Protein AF-A0A2V6IX51-F1 (afdb_monomer)

Radius of gyration: 11.41 Å; Cα contacts (8 Å, |Δi|>4): 41; chains: 1; bounding box: 28×31×25 Å

Solvent-accessible surface area (backbone atoms only — not comparable to full-atom values): 3203 Å² total; per-residue (Å²): 130,82,84,76,75,78,79,82,71,93,72,54,70,70,56,53,49,51,50,15,57,75,68,74,33,35,72,41,76,77,33,82,85,43,91,73,59,43,65,45,74,42,63,62,84,77,73,115

Foldseek 3Di:
DDDPPPCPDDDDPVVLCVVLVVVVWDWAFDAVPDVVTDIDTHHVVVVD

Structure (mmCIF, N/CA/C/O backbone):
data_AF-A0A2V6IX51-F1
#
_entry.id   AF-A0A2V6IX51-F1
#
loop_
_atom_site.group_PDB
_atom_site.id
_atom_site.type_symbol
_atom_site.label_atom_id
_atom_site.label_alt_id
_atom_site.label_comp_id
_atom_site.label_asym_id
_atom_site.label_entity_id
_atom_site.label_seq_id
_atom_site.pdbx_PDB_ins_code
_atom_site.Cartn_x
_atom_site.Cartn_y
_atom_site.Cartn_z
_atom_site.occupancy
_atom_site.B_iso_or_equiv
_atom_site.auth_seq_id
_atom_site.auth_comp_id
_atom_site.auth_asym_id
_atom_site.auth_atom_id
_atom_site.pdbx_PDB_model_num
ATOM 1 N N . MET A 1 1 ? 2.657 24.234 -3.875 1.00 41.25 1 MET A N 1
ATOM 2 C CA . MET A 1 1 ? 3.730 23.299 -3.474 1.00 41.25 1 MET A CA 1
ATOM 3 C C . MET A 1 1 ? 3.216 21.895 -3.718 1.00 41.25 1 MET A C 1
ATOM 5 O O . MET A 1 1 ? 2.096 21.616 -3.313 1.00 41.25 1 MET A O 1
ATOM 9 N N . GLY A 1 2 ? 3.949 21.093 -4.491 1.00 47.44 2 GLY A N 1
ATOM 10 C CA . GLY A 1 2 ? 3.475 19.804 -4.994 1.00 47.44 2 GLY A CA 1
ATOM 11 C C . GLY A 1 2 ? 3.181 18.820 -3.868 1.00 47.44 2 GLY A C 1
ATOM 12 O O . GLY A 1 2 ? 3.984 18.654 -2.957 1.00 47.44 2 GLY A O 1
ATOM 13 N N . SER A 1 3 ? 2.018 18.184 -3.941 1.00 44.62 3 SER A N 1
ATOM 14 C CA . SER A 1 3 ? 1.643 17.024 -3.143 1.00 44.62 3 SER A CA 1
ATOM 15 C C . SER A 1 3 ? 2.629 15.891 -3.421 1.00 44.62 3 SER A C 1
ATOM 17 O O . SER A 1 3 ? 2.482 15.164 -4.407 1.00 44.62 3 SER A O 1
ATOM 19 N N . THR A 1 4 ? 3.662 15.774 -2.588 1.00 50.91 4 THR A N 1
ATOM 20 C CA . THR A 1 4 ? 4.613 14.666 -2.629 1.00 50.91 4 THR A CA 1
ATOM 21 C C . THR A 1 4 ? 3.838 13.393 -2.331 1.00 50.91 4 THR A C 1
ATOM 23 O O . THR A 1 4 ? 3.578 13.056 -1.181 1.00 50.91 4 THR A O 1
ATOM 26 N N . SER A 1 5 ? 3.413 12.707 -3.388 1.00 60.84 5 SER A N 1
ATOM 27 C CA . SER A 1 5 ? 3.033 11.306 -3.291 1.00 60.84 5 SER A CA 1
ATOM 28 C C . SER A 1 5 ? 4.295 10.587 -2.826 1.00 60.84 5 SER A C 1
ATOM 30 O O . SER A 1 5 ? 5.235 10.443 -3.605 1.00 60.84 5 SER A O 1
ATOM 32 N N . GLU A 1 6 ? 4.382 10.283 -1.530 1.00 70.94 6 GLU A N 1
ATOM 33 C CA . GLU A 1 6 ? 5.567 9.680 -0.923 1.00 70.94 6 GLU A CA 1
ATOM 34 C C . GLU A 1 6 ? 5.805 8.323 -1.592 1.00 70.94 6 GLU A C 1
ATOM 36 O O . GLU A 1 6 ? 5.059 7.364 -1.388 1.00 70.94 6 GLU A O 1
ATOM 41 N N . GLN A 1 7 ? 6.815 8.254 -2.460 1.00 75.25 7 GLN A N 1
ATOM 42 C CA . GLN A 1 7 ? 7.180 7.011 -3.117 1.00 75.25 7 GLN A CA 1
ATOM 43 C C . GLN A 1 7 ? 7.937 6.147 -2.110 1.00 75.25 7 GLN A C 1
ATOM 45 O O . GLN A 1 7 ? 9.131 6.320 -1.886 1.00 75.25 7 GLN A O 1
ATOM 50 N N . LEU A 1 8 ? 7.219 5.199 -1.517 1.00 79.88 8 LEU A N 1
ATOM 51 C CA . LEU A 1 8 ? 7.728 4.282 -0.498 1.00 79.88 8 LEU A CA 1
ATOM 52 C C . LEU A 1 8 ? 8.7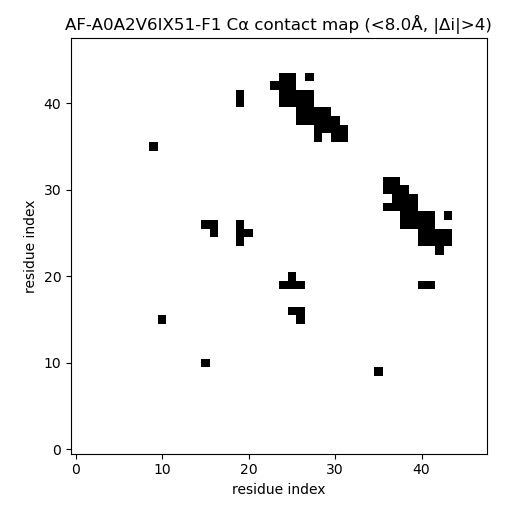42 3.249 -1.030 1.00 79.88 8 LEU A C 1
ATOM 54 O O . LEU A 1 8 ? 9.378 2.553 -0.242 1.00 79.88 8 LEU A O 1
ATOM 58 N N . GLY A 1 9 ? 8.902 3.159 -2.354 1.00 86.56 9 GLY A N 1
ATOM 59 C CA . GLY A 1 9 ? 9.792 2.203 -3.010 1.00 86.56 9 GLY A CA 1
ATOM 60 C C . GLY A 1 9 ? 9.264 0.766 -2.984 1.00 86.56 9 GLY A C 1
ATOM 61 O O . GLY A 1 9 ? 8.106 0.511 -2.656 1.00 86.56 9 GLY A O 1
ATOM 62 N N . VAL A 1 10 ? 10.123 -0.181 -3.371 1.00 91.06 10 VAL A N 1
ATOM 63 C CA . VAL A 1 10 ? 9.809 -1.616 -3.335 1.00 91.06 10 VAL A CA 1
ATOM 64 C C . VAL A 1 10 ? 10.054 -2.133 -1.921 1.00 91.06 10 VAL A C 1
ATOM 66 O O . VAL A 1 10 ? 11.167 -2.047 -1.408 1.00 91.06 10 VAL A O 1
ATOM 69 N N . MET A 1 11 ? 9.020 -2.694 -1.303 1.00 91.31 11 MET A N 1
ATOM 70 C CA . MET A 1 11 ? 9.086 -3.294 0.030 1.00 91.31 11 MET A CA 1
ATOM 71 C C . MET A 1 11 ? 8.346 -4.628 0.063 1.00 91.31 11 MET A C 1
ATOM 73 O O . MET A 1 11 ? 7.655 -4.994 -0.889 1.00 91.31 11 MET A O 1
A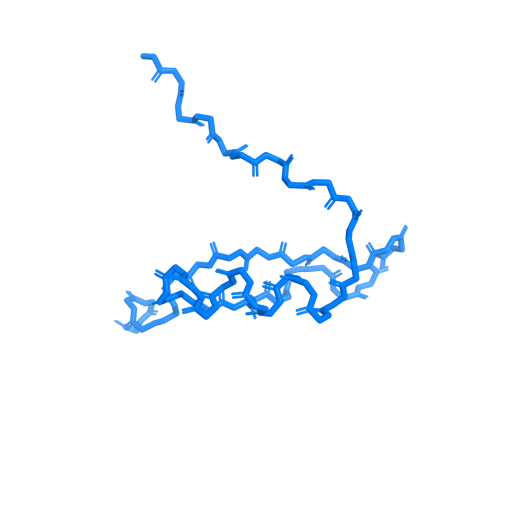TOM 77 N N . ARG A 1 12 ? 8.481 -5.370 1.166 1.00 94.06 12 ARG A N 1
ATOM 78 C CA . ARG A 1 12 ? 7.718 -6.606 1.353 1.00 94.06 12 ARG A CA 1
ATOM 79 C C . ARG A 1 12 ? 6.240 -6.285 1.546 1.00 94.06 12 ARG A C 1
ATOM 81 O O . ARG A 1 12 ? 5.888 -5.302 2.196 1.00 94.06 12 ARG A O 1
ATOM 88 N N . LEU A 1 13 ? 5.380 -7.183 1.069 1.00 91.56 13 LEU A N 1
ATOM 89 C CA . LEU A 1 13 ? 3.930 -7.078 1.240 1.00 91.56 13 LEU A CA 1
ATOM 90 C C . LEU A 1 13 ? 3.530 -6.894 2.715 1.00 91.56 13 LEU A C 1
ATOM 92 O O . LEU A 1 13 ? 2.671 -6.076 3.023 1.00 91.56 13 LEU A O 1
ATOM 96 N N . SER A 1 14 ? 4.193 -7.600 3.636 1.00 94.69 14 SER A N 1
ATOM 97 C CA . SER A 1 14 ? 3.954 -7.480 5.080 1.00 94.69 14 SER A CA 1
ATOM 98 C C . SER A 1 14 ? 4.192 -6.068 5.620 1.00 94.69 14 SER A C 1
ATOM 100 O O . SER A 1 14 ? 3.451 -5.608 6.487 1.00 94.69 14 SER A O 1
ATOM 102 N N . ASP A 1 15 ? 5.213 -5.381 5.110 1.00 94.19 15 ASP A N 1
ATOM 103 C CA . ASP A 1 15 ? 5.572 -4.033 5.553 1.00 94.19 15 ASP A CA 1
ATOM 104 C C . ASP A 1 15 ? 4.591 -3.010 4.979 1.00 94.19 15 ASP A C 1
ATOM 106 O O . ASP A 1 15 ? 4.118 -2.1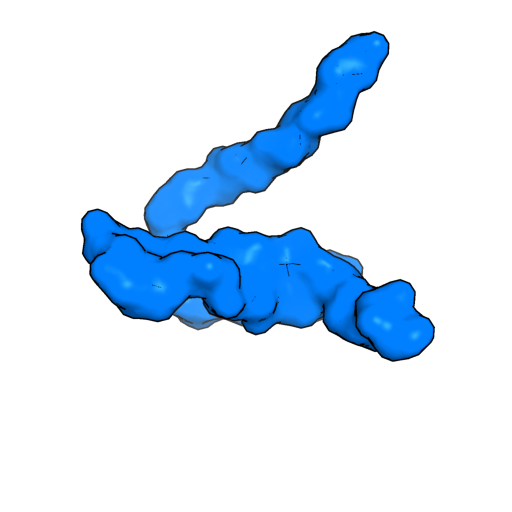33 5.704 1.00 94.19 15 ASP A O 1
ATOM 110 N N . ALA A 1 16 ? 4.204 -3.187 3.712 1.00 92.56 16 ALA A N 1
ATOM 111 C CA . ALA A 1 16 ? 3.178 -2.376 3.064 1.00 92.56 16 ALA A CA 1
ATOM 112 C C . ALA A 1 16 ? 1.822 -2.492 3.783 1.00 92.56 16 ALA A C 1
ATOM 114 O O . ALA A 1 16 ? 1.192 -1.476 4.078 1.00 92.56 16 ALA A O 1
ATOM 115 N N . LEU A 1 17 ? 1.409 -3.715 4.139 1.00 93.44 17 LEU A N 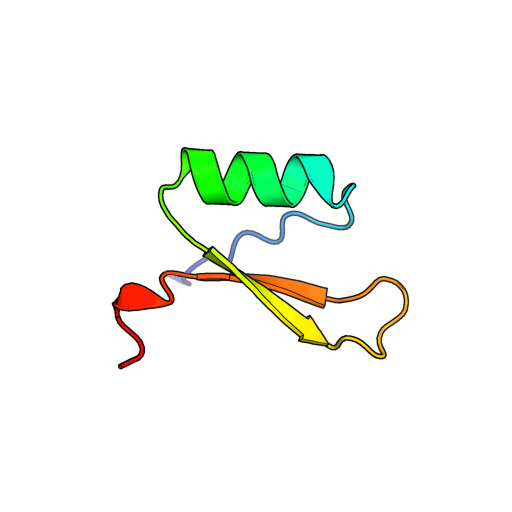1
ATOM 116 C CA . LEU A 1 17 ? 0.185 -3.973 4.905 1.00 93.44 17 LEU A CA 1
ATOM 117 C C . LEU A 1 17 ? 0.236 -3.331 6.293 1.00 93.44 17 LEU A C 1
ATOM 119 O O . LEU A 1 17 ? -0.710 -2.656 6.694 1.00 93.44 17 LEU A O 1
ATOM 123 N N . ARG A 1 18 ? 1.350 -3.489 7.019 1.00 94.94 18 ARG A N 1
ATOM 124 C CA . ARG A 1 18 ? 1.526 -2.861 8.336 1.00 94.94 18 ARG A CA 1
ATOM 125 C C . ARG A 1 18 ? 1.444 -1.340 8.241 1.00 94.94 18 ARG A C 1
ATOM 127 O O . ARG A 1 18 ? 0.843 -0.712 9.112 1.00 94.94 18 ARG A O 1
ATOM 134 N N . LYS A 1 19 ? 2.032 -0.741 7.201 1.00 91.75 19 LYS A N 1
ATOM 135 C CA . LYS A 1 19 ? 2.002 0.712 7.004 1.00 91.75 19 LYS A CA 1
ATOM 136 C C . LYS A 1 19 ? 0.590 1.201 6.683 1.00 91.75 19 LYS A C 1
ATOM 138 O O . LYS A 1 19 ? 0.156 2.164 7.305 1.00 91.75 19 LYS A O 1
ATOM 143 N N . ALA A 1 20 ? -0.149 0.502 5.821 1.00 92.50 20 ALA A N 1
ATOM 144 C CA . ALA A 1 20 ? -1.559 0.796 5.559 1.00 92.50 20 ALA A CA 1
ATOM 145 C C . ALA A 1 20 ? -2.400 0.741 6.850 1.00 92.50 20 ALA A C 1
ATOM 147 O O . ALA A 1 20 ? -3.052 1.723 7.195 1.00 92.50 20 ALA A O 1
ATOM 148 N N . GLN A 1 21 ? -2.261 -0.330 7.643 1.00 92.19 21 GLN A N 1
ATOM 149 C CA . GLN A 1 21 ? -2.948 -0.473 8.935 1.00 92.19 21 GLN A CA 1
ATOM 150 C C . GLN A 1 21 ? -2.585 0.633 9.932 1.00 92.19 21 GLN A C 1
ATOM 152 O O . GLN A 1 21 ? -3.458 1.162 10.611 1.00 92.19 21 GLN A O 1
ATOM 157 N N . THR A 1 22 ? -1.306 1.007 10.007 1.00 92.94 22 THR A N 1
ATOM 158 C CA . THR A 1 22 ? -0.826 2.075 10.902 1.00 92.94 22 THR A CA 1
ATOM 159 C C . THR A 1 22 ? -1.415 3.434 10.520 1.00 92.94 22 THR A C 1
ATOM 161 O O . THR A 1 22 ? -1.663 4.266 11.387 1.00 92.94 22 THR A O 1
ATOM 164 N N . LEU A 1 23 ? -1.653 3.653 9.226 1.00 90.19 23 LEU A N 1
ATOM 165 C CA . LEU A 1 23 ? -2.278 4.864 8.700 1.00 90.19 23 LEU A CA 1
ATO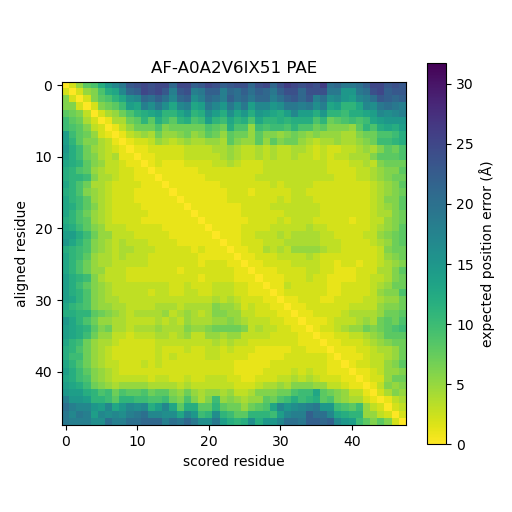M 166 C C . LEU A 1 23 ? -3.815 4.818 8.761 1.00 90.19 23 LEU A C 1
ATOM 168 O O . LEU A 1 23 ? -4.449 5.829 8.476 1.00 90.19 23 LEU A O 1
ATOM 172 N N . GLY A 1 24 ? -4.414 3.676 9.122 1.00 90.69 24 GLY A N 1
ATOM 173 C CA . GLY A 1 24 ? -5.863 3.473 9.058 1.00 90.69 24 GLY A CA 1
ATOM 174 C C . GLY A 1 24 ? -6.408 3.513 7.626 1.00 90.69 24 GLY A C 1
ATOM 175 O O . GLY A 1 24 ? -7.538 3.939 7.415 1.00 90.69 24 GLY A O 1
ATOM 176 N N . LEU A 1 25 ? -5.581 3.126 6.654 1.00 92.00 25 LEU A N 1
ATOM 177 C CA . LEU A 1 25 ? -5.885 3.111 5.225 1.00 92.00 25 LEU A CA 1
ATOM 178 C C . LEU A 1 25 ? -5.816 1.678 4.684 1.00 92.00 25 LEU A C 1
ATOM 180 O O . LEU A 1 25 ? -5.295 0.769 5.335 1.00 92.00 25 LEU A O 1
ATOM 184 N N . ASP A 1 26 ? -6.271 1.496 3.451 1.00 91.62 26 ASP A N 1
ATOM 185 C CA . ASP A 1 26 ? -6.264 0.223 2.743 1.00 91.62 26 ASP A CA 1
ATOM 186 C C . ASP A 1 26 ? -5.091 0.138 1.765 1.00 91.62 26 ASP A C 1
ATOM 188 O O . ASP A 1 26 ? -4.716 1.110 1.107 1.00 91.62 26 ASP A O 1
ATOM 192 N N . LEU A 1 27 ? -4.505 -1.052 1.639 1.00 92.19 27 LEU A N 1
ATOM 193 C CA . LEU A 1 27 ? -3.529 -1.344 0.594 1.00 92.19 27 LEU A CA 1
ATOM 194 C C . LEU A 1 27 ? -4.271 -1.894 -0.628 1.00 92.19 27 LEU A C 1
ATOM 196 O O . LEU A 1 27 ? -4.745 -3.027 -0.608 1.00 92.19 27 LEU A O 1
ATOM 200 N N . VAL A 1 28 ? -4.348 -1.104 -1.695 1.00 91.88 28 VAL A N 1
ATOM 201 C CA . VAL A 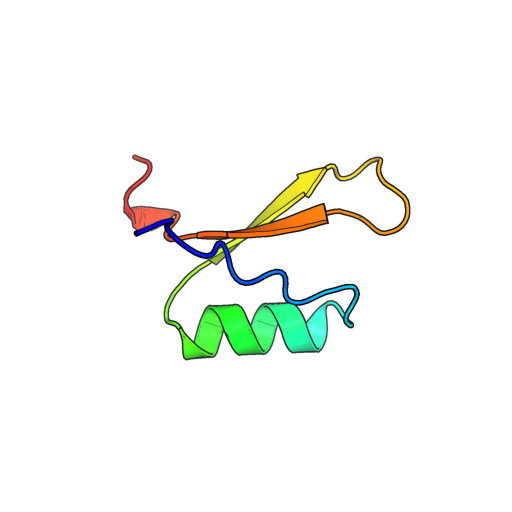1 28 ? -5.016 -1.474 -2.946 1.00 91.88 28 VAL A CA 1
ATOM 202 C C . VAL A 1 28 ? -3.975 -1.784 -4.011 1.00 91.88 28 VAL A C 1
ATOM 204 O O . VAL A 1 28 ? -3.137 -0.948 -4.350 1.00 91.88 28 VAL A O 1
ATOM 207 N N . GLU A 1 29 ? -4.032 -2.989 -4.564 1.00 92.44 29 GLU A N 1
ATOM 208 C CA . GLU A 1 29 ? -3.203 -3.374 -5.701 1.00 92.44 29 GLU A CA 1
ATOM 209 C C . GLU A 1 29 ? -3.735 -2.715 -6.980 1.00 92.44 29 GLU A C 1
ATOM 211 O O . GLU A 1 29 ? -4.893 -2.895 -7.350 1.00 92.44 29 GLU A O 1
ATOM 216 N N . VAL A 1 30 ? -2.901 -1.910 -7.641 1.00 92.38 30 VAL A N 1
ATOM 217 C CA . VAL A 1 30 ? -3.286 -1.142 -8.839 1.00 92.38 30 VAL A CA 1
ATOM 218 C C . VAL A 1 30 ? -2.658 -1.683 -10.120 1.00 92.38 30 VAL A C 1
ATOM 220 O O . VAL A 1 30 ? -3.165 -1.412 -11.204 1.00 92.38 30 VAL A O 1
ATOM 223 N N . ALA A 1 31 ? -1.563 -2.440 -10.012 1.00 93.62 31 ALA A N 1
ATOM 224 C CA . ALA A 1 31 ? -0.942 -3.124 -11.141 1.00 93.62 31 ALA A CA 1
ATOM 225 C C . ALA A 1 31 ? -0.478 -4.536 -10.729 1.00 93.62 31 ALA A C 1
ATOM 227 O O . ALA A 1 31 ? 0.706 -4.713 -10.425 1.00 93.62 31 ALA A O 1
ATOM 228 N N . PRO A 1 32 ? -1.382 -5.537 -10.739 1.00 91.94 32 PRO A N 1
ATOM 229 C CA . PRO A 1 32 ? -1.054 -6.947 -10.470 1.00 91.94 32 PRO A CA 1
ATOM 230 C C . PRO A 1 32 ? -0.007 -7.522 -11.428 1.00 91.94 32 PRO A C 1
ATOM 232 O O . PRO A 1 32 ? 0.772 -8.397 -11.071 1.00 91.94 32 PRO A O 1
ATOM 235 N N . THR A 1 33 ? -0.003 -7.054 -12.678 1.00 94.81 33 THR A N 1
ATOM 236 C CA . THR A 1 33 ? 0.830 -7.608 -13.755 1.00 94.81 33 THR A CA 1
ATOM 237 C C . THR A 1 33 ? 2.243 -7.026 -13.795 1.00 94.81 33 THR A C 1
ATOM 239 O O . THR A 1 33 ? 3.055 -7.456 -14.612 1.00 94.81 33 THR A O 1
ATOM 242 N N . ALA A 1 34 ? 2.537 -6.012 -12.976 1.00 93.56 34 ALA A N 1
ATOM 243 C CA . ALA A 1 34 ? 3.870 -5.430 -12.885 1.00 93.56 34 ALA A CA 1
ATOM 244 C C . ALA A 1 34 ? 4.809 -6.351 -12.087 1.00 93.56 34 ALA A C 1
ATOM 246 O O . ALA A 1 34 ? 4.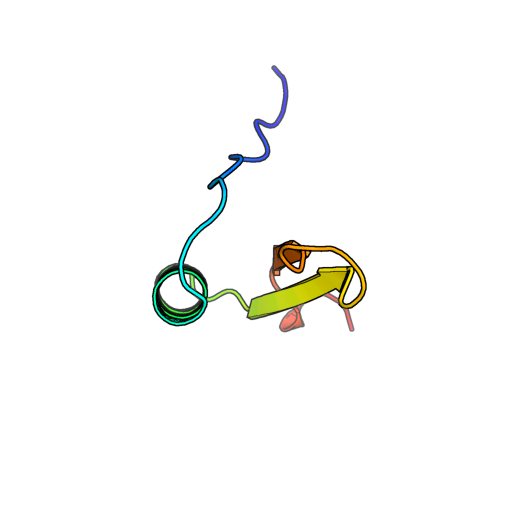369 -7.087 -11.209 1.00 93.56 34 ALA A O 1
ATOM 247 N N . ASN A 1 35 ? 6.113 -6.292 -12.372 1.00 88.12 35 ASN A N 1
ATOM 248 C CA . ASN A 1 35 ? 7.137 -7.003 -11.606 1.00 88.12 35 ASN A CA 1
ATOM 249 C C . ASN A 1 35 ? 8.159 -5.998 -11.050 1.00 88.12 35 ASN A C 1
ATOM 251 O O . ASN A 1 35 ? 9.009 -5.529 -11.811 1.00 88.12 35 ASN A O 1
ATOM 255 N N . PRO A 1 36 ? 8.105 -5.664 -9.747 1.00 88.81 36 PRO A N 1
ATOM 256 C CA . PRO A 1 36 ? 7.150 -6.138 -8.732 1.00 88.81 36 PRO A CA 1
ATOM 257 C C . PRO A 1 36 ? 5.735 -5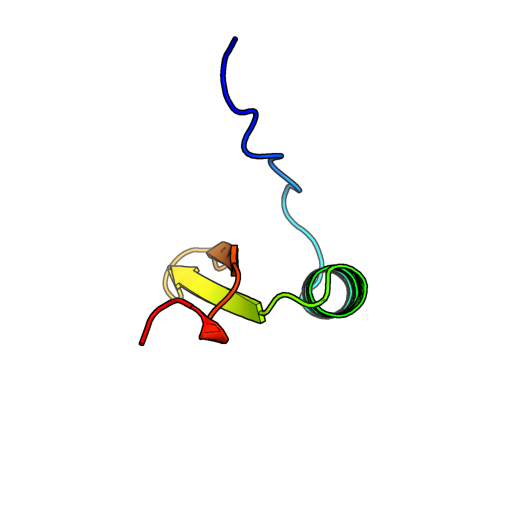.533 -8.891 1.00 88.81 36 PRO A C 1
ATOM 259 O O . PRO A 1 36 ? 5.608 -4.463 -9.496 1.00 88.81 36 PRO A O 1
ATOM 262 N N . PRO A 1 37 ? 4.683 -6.172 -8.334 1.00 92.88 37 PRO A N 1
ATOM 263 C CA . PRO A 1 37 ? 3.330 -5.619 -8.330 1.00 92.88 37 PRO A CA 1
ATOM 264 C C . PRO A 1 37 ? 3.289 -4.232 -7.687 1.00 92.88 37 PRO A C 1
ATOM 266 O O . PRO A 1 37 ? 3.993 -3.968 -6.707 1.00 92.88 37 PRO A O 1
ATOM 269 N N . VAL A 1 38 ? 2.457 -3.339 -8.229 1.00 93.06 38 VAL A N 1
ATOM 270 C CA . VAL A 1 38 ? 2.320 -1.974 -7.701 1.00 93.06 38 VAL A CA 1
ATOM 271 C C . VAL A 1 38 ? 1.057 -1.871 -6.860 1.00 93.06 38 VAL A C 1
ATOM 273 O O . VAL A 1 38 ? -0.053 -2.046 -7.366 1.00 93.06 38 VAL A O 1
ATOM 276 N N . CYS A 1 39 ? 1.233 -1.503 -5.593 1.00 92.50 39 CYS A N 1
ATOM 277 C CA . CYS A 1 39 ? 0.150 -1.233 -4.652 1.00 92.50 39 CYS A CA 1
ATOM 278 C C . CYS A 1 39 ? 0.164 0.239 -4.219 1.00 92.50 39 CYS A C 1
ATOM 280 O O . CYS A 1 39 ? 1.220 0.870 -4.148 1.00 92.50 39 CYS A O 1
ATOM 282 N N . LYS A 1 40 ? -1.010 0.788 -3.905 1.00 91.12 40 LYS A N 1
ATOM 283 C CA . LYS A 1 40 ? -1.193 2.128 -3.338 1.00 91.12 40 LYS A CA 1
ATOM 284 C C . LYS A 1 40 ? -1.907 2.030 -2.000 1.00 91.12 40 LYS A C 1
ATOM 286 O O . LYS A 1 40 ? -2.837 1.249 -1.853 1.00 91.12 40 LYS A O 1
ATOM 291 N N . ILE A 1 41 ? -1.482 2.849 -1.044 1.00 90.81 41 ILE A N 1
ATOM 292 C CA . ILE A 1 41 ? -2.172 2.994 0.237 1.00 90.81 41 ILE A CA 1
ATOM 293 C C . ILE A 1 41 ? -3.202 4.116 0.081 1.00 90.81 41 ILE A C 1
ATOM 295 O O . ILE A 1 41 ? -2.823 5.262 -0.163 1.00 90.81 41 ILE A O 1
ATOM 299 N N . VAL A 1 42 ? -4.487 3.784 0.164 1.00 87.88 42 VAL A N 1
ATOM 300 C CA . VAL A 1 42 ? -5.616 4.699 -0.061 1.00 87.88 42 VAL A CA 1
ATOM 301 C C . VAL A 1 42 ? -6.765 4.368 0.889 1.00 87.88 42 VAL A C 1
ATOM 303 O O . VAL A 1 42 ? -6.875 3.247 1.359 1.00 87.88 42 VAL A O 1
ATOM 306 N N . ASP A 1 43 ? -7.631 5.333 1.178 1.00 89.44 43 ASP A N 1
ATOM 307 C CA . ASP A 1 43 ? -8.861 5.098 1.946 1.00 89.44 43 ASP A CA 1
ATOM 308 C C . ASP A 1 43 ? -9.916 4.486 1.010 1.00 89.44 43 ASP A C 1
ATOM 310 O O . ASP A 1 43 ? -10.524 5.213 0.221 1.00 89.44 43 ASP A O 1
ATOM 314 N N . PHE A 1 44 ? -10.115 3.164 1.040 1.00 79.94 44 PHE A N 1
ATOM 315 C CA . PHE A 1 44 ? -11.122 2.518 0.191 1.00 79.94 44 PHE A CA 1
ATOM 316 C C . PHE A 1 44 ? -12.546 2.811 0.686 1.00 79.94 44 PHE A C 1
ATOM 318 O O . PHE A 1 44 ? -13.488 2.855 -0.107 1.00 79.94 44 PHE A O 1
ATOM 325 N N . GLY A 1 45 ? -12.710 3.093 1.982 1.00 73.88 45 GLY A N 1
ATOM 326 C CA . GLY A 1 45 ? -13.997 3.427 2.591 1.00 73.88 45 GLY A CA 1
ATOM 327 C C . GLY A 1 45 ? -14.645 4.691 2.016 1.00 73.88 45 GLY A C 1
ATOM 328 O O . GLY A 1 45 ? -15.872 4.778 1.966 1.00 73.88 45 GLY A O 1
ATOM 329 N N . LYS A 1 46 ? -13.844 5.647 1.530 1.00 64.25 46 LYS A N 1
ATOM 330 C CA . LYS A 1 46 ? -14.323 6.878 0.871 1.00 64.25 46 LYS A CA 1
ATOM 331 C C . LYS A 1 46 ? -14.563 6.763 -0.636 1.00 64.25 46 LYS A C 1
ATOM 333 O O . LYS A 1 46 ? -15.013 7.735 -1.235 1.00 64.25 46 LYS A O 1
ATOM 338 N N . PHE A 1 47 ? -14.271 5.617 -1.249 1.00 60.22 47 PHE A N 1
ATOM 339 C CA . PHE A 1 47 ? -14.439 5.395 -2.692 1.00 60.22 47 PHE A CA 1
ATOM 340 C C . PHE A 1 47 ? -15.818 4.827 -3.091 1.00 60.22 47 PHE A C 1
ATOM 342 O O . PHE A 1 47 ? -16.004 4.484 -4.259 1.00 60.22 47 PHE A O 1
ATOM 349 N N . ARG A 1 48 ? -16.776 4.728 -2.155 1.00 56.59 48 ARG A N 1
ATOM 350 C CA . ARG A 1 48 ? -18.159 4.286 -2.416 1.00 56.59 48 ARG A CA 1
ATOM 351 C C . ARG A 1 48 ? -19.114 5.446 -2.675 1.00 56.59 48 ARG A C 1
ATOM 353 O O . ARG A 1 48 ? -19.029 6.444 -1.929 1.00 56.59 48 ARG A O 1
#

pLDDT: mean 83.79, std 14.96, range [41.25, 94.94]

Mean predicted aligned error: 5.95 Å

Secondary structure (DSSP, 8-state):
---------S--HHHHHHHHHHHT-EEEEEETTSSSPEEEEE-GGGG-

Sequence (48 aa):
MGSTSEQLGVMRLSDALRKAQTLGLDLVEVAPTANPPVCKIVDFGKFR

Nearest PDB structures (foldseek):
  5me0-assembly1_Y  TM=9.445E-01  e=4.757E-03  Geobacillus stearothermophilus
  3j6d-assembly1_a  TM=4.528E-01  e=8.340E+00  Salmonella enterica subsp. ent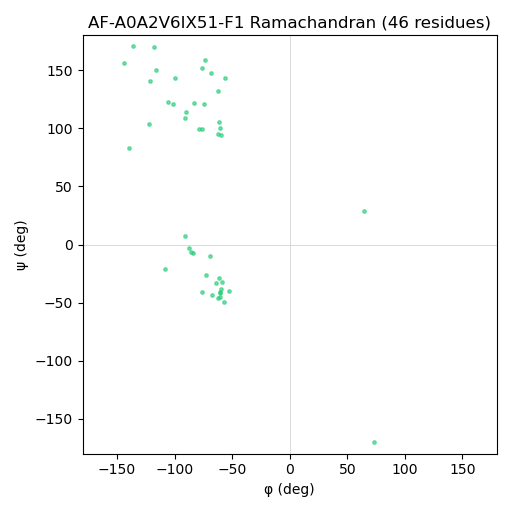erica serovar Typhimurium str. LT2